Protein AF-A0A832MF16-F1 (afdb_monomer_lite)

Sequence (147 aa):
MNIPNIIAVLIPIVGIVMGIGLAMLSVYLQYSKRKEIFALYHQERMAAIEKGVDLPPLPEQFFTEDSKRVSPRHRLLVGLVWLFVGLGFSGAFVGAGKSDVAWYGLIPIGIGLANLIYYFLVGKKEAEMIENEMRARLTQNQTNRSV

Foldseek 3Di:
DDPVVVVVVVVVVCVVCVVVVVVVVVVVVVVVVVVVVVVVLVVQQVVCVVVVHPGDPDPCCVVCVVVVPVQLVNLLVVLVVLLVVLVVVLVVCVVVVVVVCSVVSVVSNVSSVVSNVCCVVPVVVVNVVVVVVVVVVVVVVVVVVVD

Structure (mmCIF, N/CA/C/O backbone):
data_AF-A0A832MF16-F1
#
_entry.id   AF-A0A832MF16-F1
#
loop_
_atom_site.group_PDB
_atom_site.id
_atom_site.type_symbol
_atom_site.label_atom_id
_atom_site.label_alt_id
_atom_site.label_comp_id
_atom_site.label_asym_id
_atom_site.label_entity_id
_atom_site.label_seq_id
_atom_site.pdbx_PDB_ins_code
_atom_site.Cartn_x
_atom_site.Cartn_y
_atom_site.Cartn_z
_atom_site.occupancy
_atom_site.B_iso_or_equiv
_atom_site.auth_seq_id
_atom_site.auth_comp_id
_atom_site.auth_asym_id
_atom_site.auth_atom_id
_atom_site.pdbx_PDB_model_num
ATOM 1 N N . MET A 1 1 ? 36.483 -2.121 -16.622 1.00 62.06 1 MET A N 1
ATOM 2 C CA . MET A 1 1 ? 35.020 -1.901 -16.631 1.00 62.06 1 MET A CA 1
ATOM 3 C C . MET A 1 1 ? 34.802 -0.403 -16.751 1.00 62.06 1 MET A C 1
ATOM 5 O O . MET A 1 1 ? 35.353 0.327 -15.939 1.00 62.06 1 MET A O 1
ATOM 9 N N . ASN A 1 2 ? 34.115 0.069 -17.790 1.00 86.31 2 ASN A N 1
ATOM 10 C CA . ASN A 1 2 ? 33.946 1.509 -18.012 1.00 86.31 2 ASN A CA 1
ATOM 11 C C . ASN A 1 2 ? 32.984 2.083 -16.957 1.00 86.31 2 ASN A C 1
ATOM 13 O O . ASN A 1 2 ? 32.002 1.424 -16.617 1.00 86.31 2 ASN A O 1
ATOM 17 N N . ILE A 1 3 ? 33.240 3.303 -16.471 1.00 86.00 3 ILE A N 1
ATOM 18 C CA . ILE A 1 3 ? 32.373 4.047 -15.532 1.00 86.00 3 ILE A CA 1
ATOM 19 C C . ILE A 1 3 ? 30.866 3.951 -15.878 1.00 86.00 3 ILE A C 1
ATOM 21 O O . ILE A 1 3 ? 30.086 3.649 -14.974 1.00 86.00 3 ILE A O 1
ATOM 25 N N . PRO A 1 4 ? 30.418 4.104 -17.145 1.00 86.69 4 PRO A N 1
ATOM 26 C CA . PRO A 1 4 ? 28.999 3.949 -17.492 1.00 86.69 4 PRO A CA 1
ATOM 27 C C . PRO A 1 4 ? 28.423 2.559 -17.187 1.00 86.69 4 PRO A C 1
ATOM 29 O O . PRO A 1 4 ? 27.273 2.454 -16.769 1.00 86.69 4 PRO A O 1
ATOM 32 N N . ASN A 1 5 ? 29.215 1.493 -17.327 1.00 88.38 5 ASN A N 1
ATOM 33 C CA . ASN A 1 5 ? 28.752 0.130 -17.051 1.00 88.38 5 ASN A CA 1
ATOM 34 C C . ASN A 1 5 ? 28.570 -0.100 -15.546 1.00 88.38 5 ASN A C 1
ATOM 36 O O . ASN A 1 5 ? 27.665 -0.822 -15.141 1.00 88.38 5 ASN A O 1
ATOM 40 N N . ILE A 1 6 ? 29.404 0.537 -14.719 1.00 87.62 6 ILE A N 1
ATOM 41 C CA . ILE A 1 6 ? 29.277 0.483 -13.258 1.00 87.62 6 ILE A CA 1
ATOM 42 C C . ILE A 1 6 ? 27.990 1.195 -12.826 1.00 87.62 6 ILE A C 1
ATOM 44 O O . ILE A 1 6 ? 27.203 0.632 -12.068 1.00 87.62 6 ILE A O 1
ATOM 48 N N . ILE A 1 7 ? 27.728 2.392 -13.361 1.00 87.88 7 ILE A N 1
ATOM 49 C CA . ILE A 1 7 ? 26.513 3.166 -13.056 1.00 87.88 7 ILE A CA 1
ATOM 50 C C . ILE A 1 7 ? 25.251 2.403 -13.486 1.00 87.88 7 ILE A C 1
ATOM 52 O O . ILE A 1 7 ? 24.285 2.340 -12.726 1.00 87.88 7 ILE A O 1
ATOM 56 N N . ALA A 1 8 ? 25.270 1.767 -14.660 1.00 85.69 8 ALA A N 1
ATOM 57 C CA . ALA A 1 8 ? 24.136 0.999 -15.175 1.00 85.69 8 ALA A CA 1
ATOM 58 C C . ALA A 1 8 ? 23.722 -0.173 -14.264 1.00 85.69 8 ALA A C 1
ATOM 60 O O . ALA A 1 8 ? 22.536 -0.479 -14.168 1.00 85.69 8 ALA A O 1
ATOM 61 N N . VAL A 1 9 ? 24.678 -0.808 -13.577 1.00 87.12 9 VAL A N 1
ATOM 62 C CA . VAL A 1 9 ? 24.407 -1.902 -12.627 1.00 87.12 9 VAL A CA 1
ATOM 63 C C . VAL A 1 9 ? 24.059 -1.367 -11.234 1.00 87.12 9 VAL A C 1
ATOM 65 O O . VAL A 1 9 ? 23.225 -1.947 -10.541 1.00 87.12 9 VAL A O 1
ATOM 68 N N . LEU A 1 10 ? 24.643 -0.239 -10.824 1.00 89.88 10 LEU A N 1
ATOM 69 C CA . LEU A 1 10 ? 24.423 0.347 -9.501 1.00 89.88 10 LEU A CA 1
ATOM 70 C C . LEU A 1 10 ? 22.985 0.861 -9.313 1.00 89.88 10 LEU A C 1
ATOM 72 O O . LEU A 1 10 ? 22.394 0.651 -8.256 1.00 89.88 10 LEU A O 1
ATOM 76 N N . ILE A 1 11 ? 22.409 1.506 -10.334 1.00 86.62 11 ILE A N 1
ATOM 77 C CA . ILE A 1 11 ? 21.063 2.103 -10.270 1.00 86.62 11 ILE A CA 1
ATOM 78 C C . ILE A 1 11 ? 19.983 1.089 -9.835 1.00 86.62 11 ILE A C 1
ATOM 80 O O . ILE A 1 11 ? 19.288 1.363 -8.851 1.00 86.62 11 ILE A O 1
ATOM 84 N N . PRO A 1 12 ? 19.815 -0.078 -10.492 1.00 85.31 12 PRO A N 1
ATOM 85 C CA . PRO A 1 12 ? 18.787 -1.039 -10.093 1.00 85.31 12 PRO A CA 1
ATOM 86 C C . PRO A 1 12 ? 19.041 -1.640 -8.706 1.00 85.31 12 PRO A C 1
ATOM 88 O O . PRO A 1 12 ? 18.090 -1.836 -7.952 1.00 85.31 12 PRO A O 1
ATOM 91 N N . ILE A 1 13 ? 20.304 -1.877 -8.331 1.00 85.00 13 ILE A N 1
ATOM 92 C CA . ILE A 1 13 ? 20.654 -2.410 -7.005 1.00 85.00 13 ILE A CA 1
ATOM 93 C C . ILE A 1 13 ? 20.227 -1.429 -5.910 1.00 85.00 13 ILE A C 1
ATOM 95 O O . ILE A 1 13 ? 19.547 -1.819 -4.961 1.00 85.00 13 ILE A O 1
ATOM 99 N N . VAL A 1 14 ? 20.565 -0.146 -6.064 1.00 90.31 14 VAL A N 1
ATOM 100 C CA . VAL A 1 14 ? 20.179 0.898 -5.104 1.00 90.31 14 VAL A CA 1
ATOM 101 C C . VAL A 1 14 ? 18.660 1.036 -5.033 1.00 90.31 14 VAL A C 1
ATOM 103 O O . VAL A 1 14 ? 18.117 1.137 -3.936 1.00 90.31 14 VAL A O 1
ATOM 106 N N . GLY A 1 15 ? 17.965 0.980 -6.173 1.00 79.75 15 GLY A N 1
ATOM 107 C CA . GLY A 1 15 ? 16.503 1.038 -6.215 1.00 79.75 15 GLY A CA 1
ATOM 108 C C . GLY A 1 15 ? 15.835 -0.087 -5.420 1.00 79.75 15 GLY A C 1
ATOM 109 O O . GLY A 1 15 ? 14.918 0.174 -4.644 1.00 79.75 15 GLY A O 1
ATOM 110 N N . ILE A 1 16 ? 16.325 -1.323 -5.553 1.00 82.25 16 ILE A N 1
ATOM 111 C CA . ILE A 1 16 ? 15.791 -2.481 -4.820 1.00 82.25 16 ILE A CA 1
ATOM 112 C C . ILE A 1 16 ? 16.077 -2.355 -3.320 1.00 82.25 16 ILE A C 1
ATOM 114 O O . ILE A 1 16 ? 15.169 -2.523 -2.506 1.00 82.25 16 ILE A O 1
ATOM 118 N N . VAL A 1 17 ? 17.318 -2.021 -2.949 1.00 89.56 17 VAL A N 1
ATOM 119 C CA . VAL A 1 17 ? 17.724 -1.890 -1.540 1.00 89.56 17 VAL A CA 1
ATOM 120 C C . VAL A 1 17 ? 16.949 -0.771 -0.850 1.00 89.56 17 VAL A C 1
ATOM 122 O O . VAL A 1 17 ? 16.428 -0.977 0.244 1.00 89.56 17 VAL A O 1
ATOM 125 N N . MET A 1 18 ? 16.811 0.390 -1.495 1.00 87.12 18 MET A N 1
ATOM 126 C CA . MET A 1 18 ? 16.033 1.505 -0.953 1.00 87.12 18 MET A CA 1
ATOM 127 C C . MET A 1 18 ? 14.539 1.189 -0.909 1.00 87.12 18 MET A C 1
ATOM 129 O O . MET A 1 18 ? 13.892 1.494 0.087 1.00 87.12 18 MET A O 1
ATOM 133 N N . GLY A 1 19 ? 13.984 0.543 -1.937 1.00 79.25 19 GLY A N 1
ATOM 134 C CA . GLY A 1 19 ? 12.571 0.163 -1.959 1.00 79.25 19 GLY A CA 1
ATOM 135 C C . GLY A 1 19 ? 12.206 -0.787 -0.817 1.00 79.25 19 GLY A C 1
ATOM 136 O O . GLY A 1 19 ? 11.280 -0.515 -0.051 1.00 79.25 19 GLY A O 1
ATOM 137 N N . ILE A 1 20 ? 12.975 -1.868 -0.653 1.00 80.94 20 ILE A N 1
ATOM 138 C CA . ILE A 1 20 ? 12.778 -2.833 0.438 1.00 80.94 20 ILE A CA 1
ATOM 139 C C . ILE A 1 20 ? 13.075 -2.177 1.791 1.00 80.94 20 ILE A C 1
ATOM 141 O O . ILE A 1 20 ? 12.302 -2.343 2.735 1.00 80.94 20 ILE A O 1
ATOM 145 N N . GLY A 1 21 ? 14.152 -1.393 1.883 1.00 83.06 21 GLY A N 1
ATOM 146 C CA . GLY A 1 21 ? 14.543 -0.691 3.103 1.00 83.06 21 GLY A CA 1
ATOM 147 C C . GLY A 1 21 ? 13.463 0.268 3.601 1.00 83.06 21 GLY A C 1
ATOM 148 O O . GLY A 1 21 ? 13.125 0.249 4.781 1.00 83.06 21 GLY A O 1
ATOM 149 N N . LEU A 1 22 ? 12.856 1.053 2.708 1.00 80.19 22 LEU A N 1
ATOM 150 C CA . LEU A 1 22 ? 11.761 1.965 3.048 1.00 80.19 22 LEU A CA 1
ATOM 151 C C . LEU A 1 22 ? 10.491 1.218 3.464 1.00 80.19 22 LEU A C 1
ATOM 153 O O . LEU A 1 22 ? 9.837 1.625 4.425 1.00 80.19 22 LEU A O 1
ATOM 157 N N . ALA A 1 23 ? 10.153 0.116 2.789 1.00 73.50 23 ALA A N 1
ATOM 158 C CA . ALA A 1 23 ? 9.020 -0.719 3.180 1.00 73.50 23 ALA A CA 1
ATOM 159 C C . ALA A 1 23 ? 9.220 -1.302 4.589 1.00 73.50 23 ALA A C 1
ATOM 161 O O . ALA A 1 23 ? 8.341 -1.191 5.445 1.00 73.50 23 ALA A O 1
ATOM 162 N N . MET A 1 24 ? 10.406 -1.851 4.860 1.00 79.81 24 MET A N 1
ATOM 163 C CA . MET A 1 24 ? 10.753 -2.414 6.163 1.00 79.81 24 MET A CA 1
ATOM 164 C C . MET A 1 24 ? 10.792 -1.340 7.255 1.00 79.81 24 MET A C 1
ATOM 166 O O . MET A 1 24 ? 10.276 -1.562 8.349 1.00 79.81 24 MET A O 1
ATOM 170 N N . LEU A 1 25 ? 11.319 -0.150 6.950 1.00 84.50 25 LEU A N 1
ATOM 171 C CA . LEU A 1 25 ? 11.323 0.991 7.864 1.00 84.50 25 LEU A CA 1
ATOM 172 C C . LEU A 1 25 ? 9.902 1.464 8.186 1.00 84.50 25 LEU A C 1
ATOM 174 O O . LEU A 1 25 ? 9.602 1.744 9.342 1.00 84.50 25 LEU A O 1
ATOM 178 N N . SER A 1 26 ? 9.011 1.522 7.194 1.00 79.00 26 SER A N 1
ATOM 179 C CA . SER A 1 26 ? 7.606 1.886 7.402 1.00 79.00 26 SER A CA 1
ATOM 180 C C . SER A 1 26 ? 6.920 0.931 8.384 1.00 79.00 26 SER A C 1
ATOM 182 O O . SER A 1 26 ? 6.301 1.376 9.355 1.00 79.00 26 SER A O 1
ATOM 184 N N . VAL A 1 27 ? 7.107 -0.379 8.188 1.00 77.94 27 VAL A N 1
ATOM 185 C CA . VAL A 1 27 ? 6.586 -1.418 9.089 1.00 77.94 27 VAL A CA 1
ATOM 186 C C . VAL A 1 27 ? 7.213 -1.301 10.478 1.00 77.94 27 VAL A C 1
ATOM 188 O O . VAL A 1 27 ? 6.500 -1.351 11.480 1.00 77.94 27 VAL A O 1
ATOM 191 N N . TYR A 1 28 ? 8.527 -1.083 10.558 1.00 82.50 28 TYR A N 1
ATOM 192 C CA . TYR A 1 28 ? 9.236 -0.938 11.826 1.00 82.50 28 TYR A CA 1
ATOM 193 C C . TYR A 1 28 ? 8.764 0.282 12.624 1.00 82.50 28 TYR A C 1
ATOM 195 O O . TYR A 1 28 ? 8.483 0.167 13.814 1.00 82.50 28 TYR A O 1
ATOM 203 N N . LEU A 1 29 ? 8.612 1.443 11.983 1.00 82.25 29 LEU A N 1
ATOM 204 C CA . LEU A 1 29 ? 8.099 2.651 12.632 1.00 82.25 29 LEU A CA 1
ATOM 205 C C . LEU A 1 29 ? 6.665 2.448 13.122 1.00 82.25 29 LEU A C 1
ATOM 207 O O . LEU A 1 29 ? 6.320 2.880 14.222 1.00 82.25 29 LEU A O 1
ATOM 211 N N . GLN A 1 30 ? 5.834 1.764 12.334 1.00 75.50 30 GLN A N 1
ATOM 212 C CA . GLN A 1 30 ? 4.477 1.427 12.745 1.00 75.50 30 GLN A CA 1
ATOM 213 C C . GLN A 1 30 ? 4.475 0.478 13.952 1.00 75.50 30 GLN A C 1
ATOM 215 O O . GLN A 1 30 ? 3.683 0.667 14.871 1.00 75.50 30 GLN A O 1
ATOM 220 N N . TYR A 1 31 ? 5.388 -0.493 13.990 1.00 78.19 31 TYR A N 1
ATOM 221 C CA . TYR A 1 31 ? 5.556 -1.402 15.121 1.00 78.19 31 TYR A CA 1
ATOM 222 C C . TYR A 1 31 ? 6.090 -0.698 16.378 1.00 78.19 31 TYR A C 1
ATOM 224 O O . TYR A 1 31 ? 5.564 -0.904 17.470 1.00 78.19 31 TYR A O 1
ATOM 232 N N . SER A 1 32 ? 7.089 0.176 16.236 1.00 78.62 32 SER A N 1
ATOM 233 C CA . SER A 1 32 ? 7.685 0.907 17.360 1.00 78.62 32 SER A CA 1
ATOM 234 C C . SER A 1 32 ? 6.659 1.806 18.046 1.00 78.62 32 SER A C 1
ATOM 236 O O . SER A 1 32 ? 6.538 1.768 19.268 1.00 78.62 32 SER A O 1
ATOM 238 N N . LYS A 1 33 ? 5.859 2.542 17.260 1.00 77.81 33 LYS A N 1
ATOM 239 C CA . LYS A 1 33 ? 4.773 3.378 17.792 1.00 77.81 33 LYS A CA 1
ATOM 240 C C . LYS A 1 33 ? 3.743 2.553 18.558 1.00 77.81 33 LYS A C 1
ATOM 242 O O . LYS A 1 33 ? 3.305 2.967 19.624 1.00 77.81 33 LYS A O 1
ATOM 247 N N . ARG A 1 34 ? 3.383 1.367 18.048 1.00 74.31 34 ARG A N 1
ATOM 248 C CA . ARG A 1 34 ? 2.480 0.447 18.757 1.00 74.31 34 ARG A CA 1
ATOM 249 C C . ARG A 1 34 ? 3.077 0.060 20.107 1.00 74.31 34 ARG A C 1
ATOM 251 O O . ARG A 1 34 ? 2.428 0.246 21.127 1.00 74.31 34 ARG A O 1
ATOM 258 N N . LYS A 1 35 ? 4.319 -0.428 20.129 1.00 77.69 35 LYS A N 1
ATOM 259 C CA . LYS A 1 35 ? 4.968 -0.905 21.360 1.00 77.69 35 LYS A CA 1
ATOM 260 C C . LYS A 1 35 ? 5.017 0.168 22.454 1.00 77.69 35 LYS A C 1
ATOM 262 O O . LYS A 1 35 ? 4.781 -0.147 23.616 1.00 77.69 35 LYS A O 1
ATOM 267 N N . GLU A 1 36 ? 5.297 1.411 22.078 1.00 79.94 36 GLU A N 1
ATOM 268 C CA . GLU A 1 36 ? 5.340 2.546 23.003 1.00 79.94 36 GLU A CA 1
ATOM 269 C C . GLU A 1 36 ? 3.967 2.835 23.624 1.00 79.94 36 GLU A C 1
ATOM 271 O O . GLU A 1 36 ? 3.851 2.925 24.845 1.00 79.94 36 GLU A O 1
ATOM 276 N N . ILE A 1 37 ? 2.912 2.856 22.804 1.00 79.12 37 ILE A N 1
ATOM 277 C CA . ILE A 1 37 ? 1.529 3.026 23.267 1.00 79.12 37 ILE A CA 1
ATOM 278 C C . ILE A 1 37 ? 1.147 1.913 24.260 1.00 79.12 37 ILE A C 1
ATOM 280 O O . ILE A 1 37 ? 0.632 2.191 25.342 1.00 79.12 37 ILE A O 1
ATOM 284 N N . PHE A 1 38 ? 1.456 0.652 23.942 1.00 73.19 38 PHE A N 1
ATOM 285 C CA . PHE A 1 38 ? 1.191 -0.488 24.832 1.00 73.19 38 PHE A CA 1
ATOM 286 C C . PHE A 1 38 ? 1.919 -0.383 26.181 1.00 73.19 38 PHE A C 1
ATOM 288 O O . PHE A 1 38 ? 1.344 -0.723 27.219 1.00 73.19 38 PHE A O 1
ATOM 295 N N . ALA A 1 39 ? 3.175 0.071 26.169 1.00 81.50 39 ALA A N 1
ATOM 296 C CA . ALA A 1 39 ? 3.987 0.207 27.373 1.00 81.50 39 ALA A CA 1
ATOM 297 C C . ALA A 1 39 ? 3.446 1.299 28.307 1.00 81.50 39 ALA A C 1
ATOM 299 O O . ALA A 1 39 ? 3.309 1.054 29.507 1.00 81.50 39 ALA A O 1
ATOM 300 N N . LEU A 1 40 ? 3.071 2.457 27.754 1.00 79.25 40 LEU A N 1
ATOM 301 C CA . LEU A 1 40 ? 2.470 3.559 28.511 1.00 79.25 40 LEU A CA 1
ATOM 302 C C . LEU A 1 40 ? 1.151 3.130 29.173 1.00 79.25 40 LEU A C 1
ATOM 304 O O . LEU A 1 40 ? 0.948 3.377 30.358 1.00 79.25 40 LEU A O 1
ATOM 308 N N . TYR A 1 41 ? 0.303 2.377 28.466 1.00 71.25 41 TYR A N 1
ATOM 309 C CA . TYR A 1 41 ? -0.951 1.880 29.043 1.00 71.25 41 TYR A CA 1
ATOM 310 C C . TYR A 1 41 ? -0.757 0.866 30.172 1.00 71.25 41 TYR A C 1
ATOM 312 O O . TYR A 1 41 ? -1.506 0.876 31.150 1.00 71.25 41 TYR A O 1
ATOM 320 N N . HIS A 1 42 ? 0.232 -0.027 30.070 1.00 75.81 42 HIS A N 1
ATOM 321 C CA . HIS A 1 42 ? 0.547 -0.927 31.183 1.00 75.81 42 HIS A CA 1
ATOM 322 C C . HIS A 1 42 ? 1.039 -0.152 32.408 1.00 75.81 42 HIS A C 1
ATOM 324 O O . HIS A 1 42 ? 0.651 -0.490 33.524 1.00 75.81 42 HIS A O 1
ATOM 330 N N . GLN A 1 43 ? 1.829 0.907 32.209 1.00 79.88 43 GLN A N 1
ATOM 331 C CA . GLN A 1 43 ? 2.283 1.768 33.301 1.00 79.88 43 GLN A CA 1
ATOM 332 C C . GLN A 1 43 ? 1.126 2.514 33.974 1.00 79.88 43 GLN A C 1
ATOM 334 O O . GLN A 1 43 ? 1.046 2.513 35.201 1.00 79.88 43 GLN A O 1
ATOM 339 N N . GLU A 1 44 ? 0.190 3.076 33.204 1.00 77.31 44 GLU A N 1
ATOM 340 C CA . GLU A 1 44 ? -1.000 3.740 33.757 1.00 77.31 44 GLU A CA 1
ATOM 341 C C . GLU A 1 44 ? -1.875 2.777 34.573 1.00 77.31 44 GLU A C 1
ATOM 343 O O . GLU A 1 44 ? -2.345 3.133 35.655 1.00 77.31 44 GLU A O 1
ATOM 348 N N . ARG A 1 45 ? -2.044 1.529 34.111 1.00 69.88 45 ARG A N 1
ATOM 349 C CA . ARG A 1 45 ? -2.796 0.502 34.853 1.00 69.88 45 ARG A CA 1
ATOM 350 C C . ARG A 1 45 ? -2.122 0.123 36.167 1.00 69.88 45 ARG A C 1
ATOM 352 O O . ARG A 1 45 ? -2.817 -0.009 37.169 1.00 69.88 45 ARG A O 1
ATOM 359 N N . MET A 1 46 ? -0.799 -0.043 36.178 1.00 73.56 46 MET A N 1
ATOM 360 C CA . MET A 1 46 ? -0.068 -0.350 37.414 1.00 73.56 46 MET A CA 1
ATOM 361 C C . MET A 1 46 ? -0.153 0.813 38.410 1.00 73.56 46 MET A C 1
ATOM 363 O O . MET A 1 46 ? -0.447 0.591 39.581 1.00 73.56 46 MET A O 1
ATOM 367 N N . ALA A 1 47 ? -0.018 2.055 37.934 1.00 78.50 47 ALA A N 1
ATOM 368 C CA . ALA A 1 47 ? -0.136 3.246 38.773 1.00 78.50 47 ALA A CA 1
ATOM 369 C C . ALA A 1 47 ? -1.554 3.448 39.346 1.00 78.50 47 ALA A C 1
ATOM 371 O O . ALA A 1 47 ? -1.700 3.940 40.465 1.00 78.50 47 ALA A O 1
ATOM 372 N N . ALA A 1 48 ? -2.604 3.073 38.606 1.00 76.19 48 ALA A N 1
ATOM 373 C CA . ALA A 1 48 ? -3.986 3.128 39.087 1.00 76.19 48 ALA A CA 1
ATOM 374 C C . ALA A 1 48 ? -4.270 2.068 40.168 1.00 76.19 48 ALA A C 1
ATOM 376 O O . ALA A 1 48 ? -4.894 2.388 41.181 1.00 76.19 48 ALA A O 1
ATOM 377 N N . ILE A 1 49 ? -3.749 0.845 39.994 1.00 70.25 49 ILE A N 1
ATOM 378 C CA . ILE A 1 49 ? -3.850 -0.243 40.984 1.00 70.25 49 ILE A CA 1
ATOM 379 C C . ILE A 1 49 ? -3.136 0.144 42.285 1.00 70.25 49 ILE A C 1
ATOM 381 O O . ILE A 1 49 ? -3.705 -0.019 43.362 1.00 70.25 49 ILE A O 1
ATOM 385 N N . GLU A 1 50 ? -1.929 0.710 42.199 1.00 75.44 50 GLU A N 1
ATOM 386 C CA . GLU A 1 50 ? -1.178 1.169 43.378 1.00 75.44 50 GLU A CA 1
ATOM 387 C C . GLU A 1 50 ? -1.877 2.310 44.131 1.00 75.44 50 GLU A C 1
ATOM 389 O O . GLU A 1 50 ? -1.761 2.404 45.352 1.00 75.44 50 GLU A O 1
ATOM 394 N N . LYS A 1 51 ? -2.629 3.167 43.428 1.00 78.12 51 LYS A N 1
ATOM 395 C CA . LYS A 1 51 ? -3.389 4.273 44.034 1.00 78.12 51 LYS A CA 1
ATOM 396 C C . LYS A 1 51 ? -4.802 3.888 44.486 1.00 78.12 51 LYS A C 1
ATOM 398 O O . LYS A 1 51 ? -5.486 4.735 45.056 1.00 78.12 51 LYS A O 1
ATOM 403 N N . GLY A 1 52 ? -5.239 2.649 44.247 1.00 68.94 52 GLY A N 1
ATOM 404 C CA . GLY A 1 52 ? -6.582 2.179 44.606 1.00 68.94 52 GLY A CA 1
ATOM 405 C C . GLY A 1 52 ? -7.712 2.908 43.870 1.00 68.94 52 GLY A C 1
ATOM 406 O O . GLY A 1 52 ? -8.819 3.000 44.393 1.00 68.94 52 GLY A O 1
ATOM 407 N N . VAL A 1 53 ? -7.426 3.463 42.689 1.00 70.56 53 VAL A N 1
ATOM 408 C CA . VAL A 1 53 ? -8.397 4.181 41.849 1.00 70.56 53 VAL A CA 1
ATOM 409 C C . VAL A 1 53 ? -8.974 3.206 40.826 1.00 70.56 53 VAL A C 1
ATOM 411 O O . VAL A 1 53 ? -8.243 2.360 40.305 1.00 70.56 53 VAL A O 1
ATOM 414 N N . ASP A 1 54 ? -10.273 3.322 40.533 1.00 62.94 54 ASP A N 1
ATOM 415 C CA . ASP A 1 54 ? -10.942 2.487 39.533 1.00 62.94 54 ASP A CA 1
ATOM 416 C C . ASP A 1 54 ? -10.183 2.486 38.200 1.00 62.94 54 ASP A C 1
ATOM 418 O O . ASP A 1 54 ? -9.715 3.517 37.706 1.00 62.94 54 ASP A O 1
ATOM 422 N N . LEU A 1 55 ? -10.037 1.286 37.638 1.00 61.53 55 LEU A N 1
ATOM 423 C CA . LEU A 1 55 ? -9.210 1.034 36.468 1.00 61.53 55 LEU A CA 1
ATOM 424 C C . LEU A 1 55 ? -9.753 1.834 35.267 1.00 61.53 55 LEU A C 1
ATOM 426 O O . LEU A 1 55 ? -10.916 1.633 34.901 1.00 61.53 55 LEU A O 1
ATOM 430 N N . PRO A 1 56 ? -8.950 2.703 34.619 1.00 64.31 56 PRO A N 1
ATOM 431 C CA . PRO A 1 56 ? -9.411 3.417 33.437 1.00 64.31 56 PRO A CA 1
ATOM 432 C C . PRO A 1 56 ? -9.822 2.398 32.356 1.00 64.31 56 PRO A C 1
ATOM 434 O O . PRO A 1 56 ? -9.095 1.420 32.131 1.00 64.31 56 PRO A O 1
ATOM 437 N N . PRO A 1 57 ? -10.995 2.570 31.713 1.00 65.06 57 PRO A N 1
ATOM 438 C CA . PRO A 1 57 ? -11.489 1.636 30.707 1.00 65.06 57 PRO A CA 1
ATOM 439 C C . PRO A 1 57 ? -10.493 1.532 29.549 1.00 65.06 57 PRO A C 1
ATOM 441 O O . PRO A 1 57 ? -9.833 2.515 29.203 1.00 65.06 57 PRO A O 1
ATOM 444 N N . LEU A 1 58 ? -10.375 0.338 28.949 1.00 61.41 58 LEU A N 1
ATOM 445 C CA . LEU A 1 58 ? -9.505 0.145 27.787 1.00 61.41 58 LEU A CA 1
ATOM 446 C C . LEU A 1 58 ? -9.859 1.200 26.723 1.00 61.41 58 LEU A C 1
ATOM 448 O O . LEU A 1 58 ? -11.042 1.340 26.400 1.00 61.41 58 LEU A O 1
ATOM 452 N N . PRO A 1 59 ? -8.870 1.926 26.170 1.00 60.56 59 PRO A N 1
ATOM 453 C CA . PRO A 1 59 ? -9.119 2.891 25.110 1.00 60.56 59 PRO A CA 1
ATOM 454 C C . PRO A 1 59 ? -9.897 2.217 23.984 1.00 60.56 59 PRO A C 1
ATOM 456 O O . PRO A 1 59 ? -9.497 1.146 23.529 1.00 60.56 59 PRO A O 1
ATOM 459 N N . GLU A 1 60 ? -10.963 2.853 23.491 1.00 56.56 60 GLU A N 1
ATOM 460 C CA . GLU A 1 60 ? -11.780 2.326 22.383 1.00 56.56 60 GLU A CA 1
ATOM 461 C C . GLU A 1 60 ? -10.925 1.904 21.179 1.00 56.56 60 GLU A C 1
ATOM 463 O O . GLU A 1 60 ? -11.262 0.956 20.487 1.00 56.56 60 GLU A O 1
ATOM 468 N N . GLN A 1 61 ? -9.757 2.528 20.999 1.00 56.62 61 GLN A N 1
ATOM 469 C CA . GLN A 1 61 ? -8.702 2.177 20.042 1.00 56.62 61 GLN A CA 1
ATOM 470 C C . GLN A 1 61 ? -8.386 0.667 19.979 1.00 56.62 61 GLN A C 1
ATOM 472 O O . GLN A 1 61 ? -8.178 0.147 18.887 1.00 56.62 61 GLN A O 1
ATOM 477 N N . PHE A 1 62 ? -8.409 -0.037 21.118 1.00 53.09 62 PHE A N 1
ATOM 478 C CA . PHE A 1 62 ? -8.198 -1.489 21.209 1.00 53.09 62 PHE A CA 1
ATOM 479 C C . PHE A 1 62 ? -9.344 -2.304 20.602 1.00 53.09 62 PHE A C 1
ATOM 481 O O . PHE A 1 62 ? -9.108 -3.352 20.012 1.00 53.09 62 PHE A O 1
ATOM 488 N N . PHE A 1 63 ? -10.580 -1.819 20.719 1.00 52.22 63 PHE A N 1
ATOM 489 C CA . PHE A 1 63 ? -11.758 -2.445 20.115 1.00 52.22 63 PHE A CA 1
ATOM 490 C C . PHE A 1 63 ? -11.945 -2.017 18.652 1.00 52.22 63 PHE A C 1
ATOM 492 O O . PHE A 1 63 ? -12.501 -2.758 17.840 1.00 52.22 63 PHE A O 1
ATOM 499 N N . THR A 1 64 ? -11.457 -0.829 18.288 1.00 50.38 64 THR A N 1
ATOM 500 C CA . THR A 1 64 ? -11.599 -0.270 16.941 1.00 50.38 64 THR A CA 1
ATOM 501 C C . THR A 1 64 ? -10.527 -0.778 15.974 1.00 50.38 64 THR A C 1
ATOM 503 O O . THR A 1 64 ? -10.776 -0.773 14.767 1.00 50.38 64 THR A O 1
ATOM 506 N N . GLU A 1 65 ? -9.364 -1.244 16.449 1.00 48.81 65 GLU A N 1
ATOM 507 C CA . GLU A 1 65 ? -8.282 -1.745 15.584 1.00 48.81 65 GLU A CA 1
ATOM 508 C C . GLU A 1 65 ? -8.612 -3.067 14.876 1.00 48.81 65 GLU A C 1
ATOM 510 O O . GLU A 1 65 ? -8.322 -3.178 13.683 1.00 48.81 65 GLU A O 1
ATOM 515 N N . ASP A 1 66 ? -9.329 -3.997 15.518 1.00 46.28 66 ASP A N 1
ATOM 516 C CA . ASP A 1 66 ? -9.908 -5.163 14.822 1.00 46.28 66 ASP A CA 1
ATOM 517 C C . ASP A 1 66 ? -11.023 -4.742 13.848 1.00 46.28 66 ASP A C 1
ATOM 519 O O . ASP A 1 66 ? -11.306 -5.406 12.848 1.00 46.28 66 ASP A O 1
ATOM 523 N N . SER A 1 67 ? -11.631 -3.576 14.092 1.00 45.59 67 SER A N 1
ATOM 524 C CA . SER A 1 67 ? -12.663 -2.986 13.238 1.00 45.59 67 SER A CA 1
ATOM 525 C C . SER A 1 67 ? -12.117 -2.098 12.124 1.00 45.59 67 SER A C 1
ATOM 527 O O . SER A 1 67 ? -12.912 -1.476 11.409 1.00 45.59 67 SER A O 1
ATOM 529 N N . LYS A 1 68 ? -10.796 -2.074 11.881 1.00 49.19 68 LYS A N 1
ATOM 530 C CA . LYS A 1 68 ? -10.249 -1.539 10.627 1.00 49.19 68 LYS A CA 1
ATOM 531 C C . LYS A 1 68 ? -10.607 -2.502 9.488 1.00 49.19 68 LYS A C 1
ATOM 533 O O . LYS A 1 68 ? -9.743 -3.019 8.790 1.00 49.19 68 LYS A O 1
ATOM 538 N N . ARG A 1 69 ? -11.913 -2.743 9.310 1.00 50.19 69 ARG A N 1
ATOM 539 C CA . ARG A 1 69 ? -12.579 -3.357 8.173 1.00 50.19 69 ARG A CA 1
ATOM 540 C C . ARG A 1 69 ? -12.028 -2.614 6.980 1.00 50.19 69 ARG A C 1
ATOM 542 O O . ARG A 1 69 ? -12.449 -1.493 6.694 1.00 50.19 69 ARG A O 1
ATOM 549 N N . VAL A 1 70 ? -10.995 -3.190 6.370 1.00 53.50 70 VAL A N 1
ATOM 550 C CA . VAL A 1 70 ? -10.303 -2.606 5.229 1.00 53.50 70 VAL A CA 1
ATOM 551 C C . VAL A 1 70 ? -11.398 -2.303 4.235 1.00 53.50 70 VAL A C 1
ATOM 553 O O . VAL A 1 70 ? -12.042 -3.240 3.745 1.00 53.50 70 VAL A O 1
ATOM 556 N N . SER A 1 71 ? -11.678 -1.007 4.045 1.00 56.59 71 SER A N 1
ATOM 557 C CA . SER A 1 71 ? -12.883 -0.617 3.331 1.00 56.59 71 SER A CA 1
ATOM 558 C C . SER A 1 71 ? -12.833 -1.312 1.971 1.00 56.59 71 SER A C 1
ATOM 560 O O . SER A 1 71 ? -11.764 -1.339 1.345 1.00 56.59 71 SER A O 1
ATOM 562 N N . PRO A 1 72 ? -13.930 -1.928 1.506 1.00 58.59 72 PRO A N 1
ATOM 563 C CA . PRO A 1 72 ? -13.927 -2.616 0.219 1.00 58.59 72 PRO A CA 1
ATOM 564 C C . PRO A 1 72 ? -13.407 -1.709 -0.910 1.00 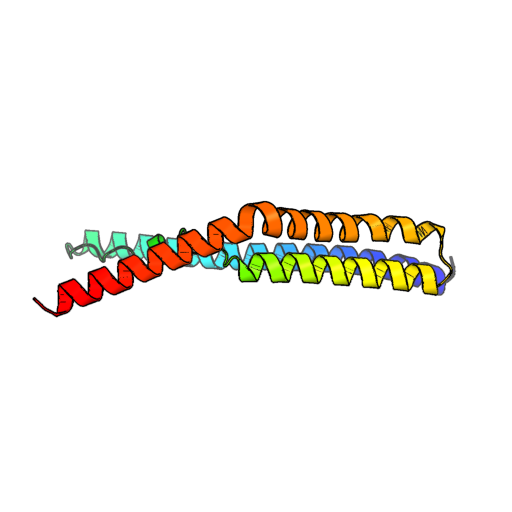58.59 72 PRO A C 1
ATOM 566 O O . PRO A 1 72 ? -12.723 -2.166 -1.822 1.00 58.59 72 PRO A O 1
ATOM 569 N N . ARG A 1 73 ? -13.635 -0.392 -0.786 1.00 57.38 73 ARG A N 1
ATOM 570 C CA . ARG A 1 73 ? -13.099 0.643 -1.681 1.00 57.38 73 ARG A CA 1
ATOM 571 C C . ARG A 1 73 ? -11.570 0.730 -1.661 1.00 57.38 73 ARG A C 1
ATOM 573 O O . ARG A 1 73 ? -10.970 0.914 -2.712 1.00 57.38 73 ARG A O 1
ATOM 580 N N . HIS A 1 74 ? -10.929 0.578 -0.502 1.00 64.12 74 HIS A N 1
ATOM 581 C CA . HIS A 1 74 ? -9.469 0.584 -0.402 1.00 64.12 74 HIS A CA 1
ATOM 582 C C . HIS A 1 74 ? -8.846 -0.626 -1.114 1.00 64.12 74 HIS A C 1
ATOM 584 O O . HIS A 1 74 ? -7.892 -0.459 -1.867 1.00 64.12 74 HIS A O 1
ATOM 590 N N . ARG A 1 75 ? -9.436 -1.825 -0.971 1.00 61.94 75 ARG A N 1
ATOM 591 C CA . ARG A 1 75 ? -9.001 -3.026 -1.715 1.00 61.94 75 ARG A CA 1
ATOM 592 C C . ARG A 1 75 ? -9.141 -2.851 -3.234 1.00 61.94 75 ARG A C 1
ATOM 594 O O . ARG A 1 75 ? -8.244 -3.250 -3.973 1.00 61.94 75 ARG A O 1
ATOM 601 N N . LEU A 1 76 ? -10.207 -2.186 -3.690 1.00 61.31 76 LEU A N 1
ATOM 602 C CA . LEU A 1 76 ? -10.419 -1.878 -5.107 1.00 61.31 76 LEU A CA 1
ATOM 603 C C . LEU A 1 76 ? -9.334 -0.958 -5.679 1.00 61.31 76 LEU A C 1
ATOM 605 O O . LEU A 1 76 ? -8.777 -1.234 -6.739 1.00 61.31 76 LEU A O 1
ATOM 609 N N . LEU A 1 77 ? -9.022 0.123 -4.956 1.00 61.38 77 LEU A N 1
ATOM 610 C CA . LEU A 1 77 ? -8.003 1.089 -5.360 1.00 61.38 77 LEU A CA 1
ATOM 611 C C . LEU A 1 77 ? -6.615 0.449 -5.402 1.00 61.38 77 LEU A C 1
ATOM 613 O O . LEU A 1 77 ? -5.880 0.682 -6.354 1.00 61.38 77 LEU A O 1
ATOM 617 N N . VAL A 1 78 ? -6.271 -0.403 -4.431 1.00 67.88 78 VAL A N 1
ATOM 618 C CA . VAL A 1 78 ? -4.979 -1.109 -4.415 1.00 67.88 78 VAL A CA 1
ATOM 619 C C . VAL A 1 78 ? -4.841 -2.050 -5.617 1.00 67.88 78 VAL A C 1
ATOM 621 O O . VAL A 1 78 ? -3.813 -2.014 -6.292 1.00 67.88 78 VAL A O 1
ATOM 624 N N . GLY A 1 79 ? -5.875 -2.842 -5.929 1.00 64.62 79 GLY A N 1
ATOM 625 C CA . GLY A 1 79 ? -5.867 -3.736 -7.093 1.00 64.62 79 GLY A CA 1
ATOM 626 C C . GLY A 1 79 ? -5.784 -2.981 -8.422 1.00 64.62 79 GLY A C 1
ATOM 627 O O . GLY A 1 79 ? -4.989 -3.340 -9.289 1.00 64.62 79 GLY A O 1
ATOM 628 N N . LEU A 1 80 ? -6.548 -1.893 -8.559 1.00 69.25 80 LEU A N 1
ATOM 629 C CA . LEU A 1 80 ? -6.547 -1.052 -9.755 1.00 69.25 80 LEU A CA 1
ATOM 630 C C . LEU A 1 80 ? -5.201 -0.340 -9.954 1.00 69.25 80 LEU A C 1
ATOM 632 O O . LEU A 1 80 ? -4.681 -0.318 -11.067 1.00 69.25 80 LEU A O 1
ATOM 636 N N . VAL A 1 81 ? -4.605 0.189 -8.880 1.00 70.56 81 VAL A N 1
ATOM 637 C CA . VAL A 1 81 ? -3.272 0.809 -8.917 1.00 70.56 81 VAL A CA 1
ATOM 638 C C . VAL A 1 81 ? -2.218 -0.215 -9.333 1.00 70.56 81 VAL A C 1
ATOM 640 O O . VAL A 1 81 ? -1.433 0.074 -10.228 1.00 70.56 81 VAL A O 1
ATOM 643 N N . TRP A 1 82 ? -2.228 -1.428 -8.771 1.00 67.25 82 TRP A N 1
ATOM 644 C CA . TRP A 1 82 ? -1.296 -2.488 -9.179 1.00 67.25 82 TRP A CA 1
ATOM 645 C C . TRP A 1 82 ? -1.472 -2.914 -10.639 1.00 67.25 82 TRP A C 1
ATOM 647 O O . TRP A 1 82 ? -0.480 -3.153 -11.329 1.00 67.25 82 TRP A O 1
ATOM 657 N N . LEU A 1 83 ? -2.712 -2.949 -11.134 1.00 65.69 83 LEU A N 1
ATOM 658 C CA . LEU A 1 83 ? -3.005 -3.247 -12.534 1.00 65.69 83 LEU A CA 1
ATOM 659 C C . LEU A 1 83 ? -2.457 -2.150 -13.456 1.00 65.69 83 LEU A C 1
ATOM 661 O O . LEU A 1 83 ? -1.742 -2.467 -14.402 1.00 65.69 83 LEU A O 1
ATOM 665 N N . PHE A 1 84 ? -2.712 -0.872 -13.157 1.00 67.06 84 PHE A N 1
ATOM 666 C CA . PHE A 1 84 ? -2.173 0.249 -13.938 1.00 67.06 84 PHE A CA 1
ATOM 667 C C . PHE A 1 84 ? -0.647 0.335 -13.876 1.00 67.06 84 PHE A C 1
ATOM 669 O O . PHE A 1 84 ? -0.016 0.617 -14.893 1.00 67.06 84 PHE A O 1
ATOM 676 N N . VAL A 1 85 ? -0.041 0.046 -12.722 1.00 72.31 85 VAL A N 1
ATOM 677 C CA . VAL A 1 85 ? 1.419 -0.031 -12.580 1.00 72.31 85 VAL A CA 1
ATOM 678 C C . VAL A 1 85 ? 1.978 -1.156 -13.455 1.00 72.31 85 VAL A C 1
ATOM 680 O O . VAL A 1 85 ? 2.915 -0.920 -14.214 1.00 72.31 85 VAL A O 1
ATOM 683 N N . GLY A 1 86 ? 1.378 -2.351 -13.430 1.00 64.56 86 GLY A N 1
ATOM 684 C CA . GLY A 1 86 ? 1.783 -3.465 -14.292 1.00 64.56 86 GLY A CA 1
ATOM 685 C C . GLY A 1 86 ? 1.619 -3.166 -15.785 1.00 64.56 86 GLY A C 1
ATOM 686 O O . GLY A 1 86 ? 2.526 -3.439 -16.572 1.00 64.56 86 GLY A O 1
ATOM 687 N N . LEU A 1 87 ? 0.500 -2.545 -16.172 1.00 65.81 87 LEU A N 1
ATOM 688 C CA . LEU A 1 87 ? 0.223 -2.155 -17.556 1.00 65.81 87 LEU A CA 1
ATOM 689 C C . LEU A 1 87 ? 1.211 -1.088 -18.052 1.00 65.81 87 LEU A C 1
ATOM 691 O O . LEU A 1 87 ? 1.723 -1.191 -19.164 1.00 65.81 87 LEU A O 1
ATOM 695 N N . GLY A 1 88 ? 1.516 -0.094 -17.212 1.00 65.56 88 GLY A N 1
ATOM 696 C CA . GLY A 1 88 ? 2.492 0.953 -17.507 1.00 65.56 88 GLY A CA 1
ATOM 697 C C . GLY A 1 88 ? 3.905 0.397 -17.673 1.00 65.56 88 GLY A C 1
ATOM 698 O O . GLY A 1 88 ? 4.591 0.752 -18.628 1.00 65.56 88 GLY A O 1
ATOM 699 N N . PHE A 1 89 ? 4.317 -0.534 -16.807 1.00 66.75 89 PHE A N 1
A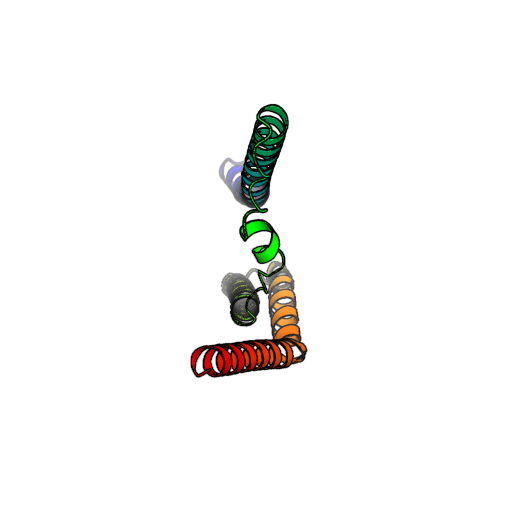TOM 700 C CA . PHE A 1 89 ? 5.604 -1.223 -16.935 1.00 66.75 89 PHE A CA 1
ATOM 701 C C . PHE A 1 89 ? 5.680 -2.070 -18.208 1.00 66.75 89 PHE A C 1
ATOM 703 O O . PHE A 1 89 ? 6.650 -1.967 -18.956 1.00 66.75 89 PHE A O 1
ATOM 710 N N . SER A 1 90 ? 4.656 -2.880 -18.488 1.00 62.25 90 SER A N 1
ATOM 711 C CA . SER A 1 90 ? 4.623 -3.721 -19.689 1.00 62.25 90 SER A CA 1
ATOM 712 C C . SER A 1 90 ? 4.625 -2.875 -20.972 1.00 62.25 90 SER A C 1
ATOM 714 O O . SER A 1 90 ? 5.431 -3.124 -21.869 1.00 62.25 90 SER A O 1
ATO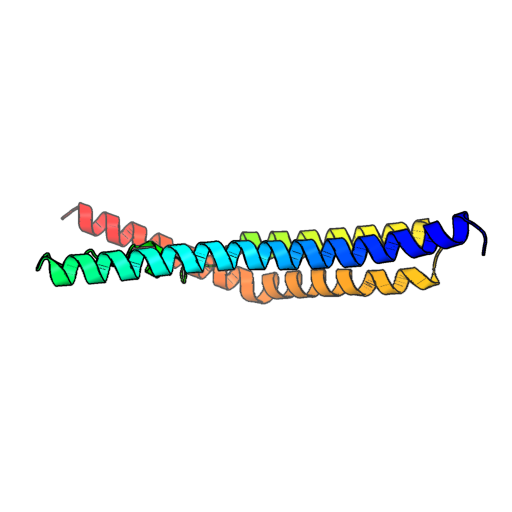M 716 N N . GLY A 1 91 ? 3.826 -1.802 -21.022 1.00 62.38 91 GLY A N 1
ATOM 717 C CA . GLY A 1 91 ? 3.804 -0.858 -22.142 1.00 62.38 91 GLY A CA 1
ATOM 718 C C . GLY A 1 91 ? 5.133 -0.122 -22.342 1.00 62.38 91 GLY A C 1
ATOM 719 O O . GLY A 1 91 ? 5.606 -0.004 -23.472 1.00 62.38 91 GLY A O 1
ATOM 720 N N . ALA A 1 92 ? 5.783 0.307 -21.255 1.00 63.12 92 ALA A N 1
ATOM 721 C CA . ALA A 1 92 ? 7.095 0.948 -21.314 1.00 63.12 92 ALA A CA 1
ATOM 722 C C . ALA A 1 92 ? 8.187 0.008 -21.856 1.00 63.12 92 ALA A C 1
ATOM 724 O O . ALA A 1 92 ? 9.027 0.440 -22.645 1.00 63.12 92 ALA A O 1
ATOM 725 N N . PHE A 1 93 ? 8.170 -1.281 -21.492 1.00 62.91 93 PHE A N 1
ATOM 726 C CA . PHE A 1 93 ? 9.149 -2.255 -21.991 1.00 62.91 93 PHE A CA 1
ATOM 727 C C . PHE A 1 93 ? 8.941 -2.628 -23.463 1.00 62.91 93 PHE A C 1
ATOM 729 O O . PHE A 1 93 ? 9.924 -2.751 -24.198 1.00 62.91 93 PHE A O 1
ATOM 736 N N . VAL A 1 94 ? 7.686 -2.756 -23.906 1.00 62.59 94 VAL A N 1
ATOM 737 C CA . VAL A 1 94 ? 7.351 -2.994 -25.320 1.00 62.59 94 VAL A CA 1
ATOM 738 C C . VAL A 1 94 ? 7.735 -1.783 -26.175 1.00 62.59 94 VAL A C 1
ATOM 740 O O . VAL A 1 94 ? 8.385 -1.948 -27.206 1.00 62.59 94 VAL A O 1
ATOM 743 N N . GLY A 1 95 ? 7.423 -0.563 -25.721 1.00 62.50 95 GLY A N 1
ATOM 744 C CA . GLY A 1 95 ? 7.800 0.675 -26.414 1.00 62.50 95 GLY A CA 1
ATOM 745 C C . GLY A 1 95 ? 9.313 0.910 -26.486 1.00 62.50 95 GLY A C 1
ATOM 746 O O . GLY A 1 95 ? 9.799 1.505 -27.442 1.00 62.50 95 GLY A O 1
ATOM 747 N N . ALA A 1 96 ? 10.076 0.398 -25.516 1.00 64.50 96 ALA A N 1
ATOM 748 C CA . ALA A 1 96 ? 11.536 0.479 -25.497 1.00 64.50 96 ALA A CA 1
ATOM 749 C C . ALA A 1 96 ? 12.243 -0.593 -26.358 1.00 64.50 96 ALA A C 1
ATOM 751 O O . ALA A 1 96 ? 13.473 -0.655 -26.346 1.00 64.50 96 ALA A O 1
ATOM 752 N N . GLY A 1 97 ? 11.506 -1.461 -27.067 1.00 59.53 97 GLY A N 1
ATOM 753 C CA . GLY A 1 97 ? 12.077 -2.493 -27.948 1.00 59.53 97 GLY A CA 1
ATOM 754 C C . GLY A 1 97 ? 12.827 -3.620 -27.222 1.00 59.53 97 GLY A C 1
ATOM 755 O O . GLY A 1 97 ? 13.535 -4.398 -27.855 1.00 59.53 97 GLY A O 1
ATOM 756 N N . LYS A 1 98 ? 12.685 -3.724 -25.893 1.00 59.53 98 LYS A N 1
ATOM 757 C CA . LYS A 1 98 ? 13.307 -4.762 -25.053 1.00 59.53 98 LYS A CA 1
ATOM 758 C C . LYS A 1 98 ? 12.316 -5.900 -24.807 1.00 59.53 98 LYS A C 1
ATOM 760 O O . LYS A 1 98 ? 11.824 -6.089 -23.694 1.00 59.53 98 LYS A O 1
ATOM 765 N N . SER A 1 99 ? 12.027 -6.647 -25.868 1.00 58.38 99 SER A N 1
ATOM 766 C CA . SER A 1 99 ? 11.065 -7.758 -25.904 1.00 58.38 99 SER A CA 1
ATOM 767 C C . SER A 1 99 ? 11.353 -8.871 -24.886 1.00 58.38 99 SER A C 1
ATOM 769 O O . SER A 1 99 ? 10.406 -9.434 -24.342 1.00 58.38 99 SER A O 1
ATOM 771 N N . ASP A 1 100 ? 12.618 -9.126 -24.537 1.00 63.47 100 ASP A N 1
ATOM 772 C CA . ASP A 1 100 ? 12.981 -10.124 -23.513 1.00 63.47 100 ASP A CA 1
ATOM 773 C C . ASP A 1 100 ? 12.509 -9.750 -22.101 1.00 63.47 100 ASP A C 1
ATOM 775 O O . ASP A 1 100 ? 12.174 -10.618 -21.298 1.00 63.47 100 ASP A O 1
ATOM 779 N N . VAL A 1 101 ? 12.431 -8.453 -21.782 1.00 60.09 101 VAL A N 1
ATOM 780 C CA . VAL A 1 101 ? 12.058 -7.985 -20.434 1.00 60.09 101 VAL A CA 1
ATOM 781 C C . VAL A 1 101 ? 10.545 -7.759 -20.311 1.00 60.09 101 VAL A C 1
ATOM 783 O O . VAL A 1 101 ? 10.007 -7.684 -19.206 1.00 60.09 101 VAL A O 1
ATOM 786 N N . ALA A 1 102 ? 9.830 -7.712 -21.440 1.00 60.41 102 ALA A N 1
ATOM 787 C CA . ALA A 1 102 ? 8.386 -7.483 -21.492 1.00 60.41 102 ALA A CA 1
ATOM 788 C C . ALA A 1 102 ? 7.578 -8.555 -20.732 1.00 60.41 102 ALA A C 1
ATOM 790 O O . ALA A 1 102 ? 6.534 -8.243 -20.153 1.00 60.41 102 ALA A O 1
ATOM 791 N N . TRP A 1 103 ? 8.093 -9.787 -20.652 1.00 59.81 103 TRP A N 1
ATOM 792 C CA . TRP A 1 103 ? 7.474 -10.896 -19.917 1.00 59.81 103 TRP A CA 1
ATOM 793 C C . TRP A 1 103 ? 7.427 -10.668 -18.399 1.00 59.81 103 TRP A C 1
ATOM 795 O O . TRP A 1 103 ? 6.484 -11.111 -17.745 1.00 59.81 103 TRP A O 1
ATOM 805 N N . TYR A 1 104 ? 8.371 -9.917 -17.821 1.00 60.94 104 TYR A N 1
ATOM 806 C CA . TYR A 1 104 ? 8.351 -9.603 -16.384 1.00 60.94 104 TYR A CA 1
ATOM 807 C C . TYR A 1 104 ? 7.217 -8.640 -16.005 1.00 60.94 104 TYR A C 1
ATOM 809 O O . TYR A 1 104 ? 6.762 -8.652 -14.862 1.00 60.94 104 TYR A O 1
ATOM 817 N N . GLY A 1 105 ? 6.700 -7.860 -16.963 1.00 63.00 105 GLY A N 1
ATOM 818 C CA . GLY A 1 105 ? 5.514 -7.018 -16.774 1.00 63.00 105 GLY A CA 1
ATOM 819 C C . GLY A 1 105 ? 4.220 -7.818 -16.580 1.00 63.00 105 GLY A C 1
ATOM 820 O O . GLY A 1 105 ? 3.258 -7.300 -16.016 1.00 63.00 105 GLY A O 1
ATOM 821 N N . LEU A 1 106 ? 4.202 -9.097 -16.970 1.00 65.88 106 LEU A N 1
ATOM 822 C CA . LEU A 1 106 ? 3.041 -9.975 -16.813 1.00 65.88 106 LEU A CA 1
ATOM 823 C C . LEU A 1 106 ? 2.756 -10.306 -15.336 1.00 65.88 106 LEU A C 1
ATOM 825 O O . LEU A 1 106 ? 1.603 -10.504 -14.959 1.00 65.88 106 LEU A O 1
ATOM 829 N N . ILE A 1 107 ? 3.794 -10.319 -14.491 1.00 67.06 107 ILE A N 1
ATOM 830 C CA . ILE A 1 107 ? 3.705 -10.635 -13.057 1.00 67.06 107 ILE A CA 1
ATOM 831 C C . ILE A 1 107 ? 2.838 -9.603 -12.305 1.00 67.06 107 ILE A C 1
ATOM 833 O O . ILE A 1 107 ? 1.839 -10.001 -11.701 1.00 67.06 107 ILE A O 1
ATOM 837 N N . PRO A 1 108 ? 3.132 -8.286 -12.346 1.00 69.12 108 PRO A N 1
ATOM 838 C CA . PRO A 1 108 ? 2.288 -7.286 -11.694 1.00 69.12 108 PRO A CA 1
ATOM 839 C C . PRO A 1 108 ? 0.900 -7.166 -12.337 1.00 69.12 108 PRO A C 1
ATOM 841 O O . PRO A 1 108 ? -0.067 -6.922 -11.617 1.00 69.12 108 PRO A O 1
ATOM 844 N N . ILE A 1 109 ? 0.766 -7.410 -13.649 1.00 69.56 109 ILE A N 1
ATOM 845 C CA . ILE A 1 109 ? -0.547 -7.490 -14.312 1.00 69.56 109 ILE A CA 1
ATOM 846 C C . ILE A 1 109 ? -1.383 -8.623 -13.702 1.00 69.56 109 ILE A C 1
ATOM 848 O O . ILE A 1 109 ? -2.533 -8.392 -13.336 1.00 69.56 109 ILE A O 1
ATOM 852 N N . GLY A 1 110 ? -0.803 -9.815 -13.526 1.00 69.81 110 GLY A N 1
ATOM 853 C CA . GLY A 1 110 ? -1.467 -10.960 -12.900 1.00 69.81 110 GLY A CA 1
ATOM 854 C C . GLY A 1 110 ? -1.874 -10.697 -11.448 1.00 69.81 110 GLY A C 1
ATOM 855 O O . GLY A 1 110 ? -2.995 -11.017 -11.058 1.00 69.81 110 GLY A O 1
ATOM 856 N N . ILE A 1 111 ? -1.011 -10.043 -10.663 1.00 70.12 111 ILE A N 1
ATOM 857 C CA . ILE A 1 111 ? -1.309 -9.651 -9.272 1.00 70.12 111 ILE A CA 1
ATOM 858 C C . ILE A 1 111 ? -2.451 -8.620 -9.216 1.00 70.12 111 ILE A C 1
ATOM 860 O O . ILE A 1 111 ? -3.343 -8.724 -8.368 1.00 70.12 111 ILE A O 1
ATOM 864 N N . GLY A 1 112 ? -2.458 -7.642 -10.126 1.00 70.81 112 GLY A N 1
ATOM 865 C CA . GLY A 1 112 ? -3.545 -6.669 -10.258 1.00 70.81 112 GLY A CA 1
ATOM 866 C C . GLY A 1 112 ? -4.873 -7.330 -10.640 1.00 70.81 112 GLY A C 1
ATOM 867 O O . GLY A 1 112 ? -5.901 -7.069 -10.013 1.00 70.81 112 GLY A O 1
ATOM 868 N N . LEU A 1 113 ? -4.845 -8.252 -11.608 1.00 71.62 113 LEU A N 1
ATOM 869 C CA . LEU A 1 113 ? -6.011 -9.024 -12.051 1.00 71.62 113 LEU A CA 1
ATOM 870 C C . LEU A 1 113 ? -6.564 -9.929 -10.946 1.00 71.62 113 LEU A C 1
ATOM 872 O O . LEU A 1 113 ? -7.775 -9.957 -10.741 1.00 71.62 113 LEU A O 1
ATOM 876 N N . ALA A 1 114 ? -5.701 -10.615 -10.195 1.00 70.12 114 ALA A N 1
ATOM 877 C CA . ALA A 1 114 ? -6.110 -11.466 -9.080 1.00 70.12 114 ALA A CA 1
ATOM 878 C C . ALA A 1 114 ? -6.860 -10.669 -7.998 1.00 70.12 114 ALA A C 1
ATOM 880 O O . ALA A 1 114 ? -7.916 -11.098 -7.530 1.00 70.12 114 ALA A O 1
ATOM 881 N N . ASN A 1 115 ? -6.370 -9.472 -7.652 1.00 65.69 115 ASN A N 1
ATOM 882 C CA . ASN A 1 115 ? -7.050 -8.585 -6.704 1.00 65.69 115 ASN A CA 1
ATOM 883 C C . ASN A 1 115 ? -8.387 -8.058 -7.246 1.00 65.69 115 ASN A C 1
ATOM 885 O O . ASN A 1 115 ? -9.361 -7.956 -6.496 1.00 65.69 115 ASN A O 1
ATOM 889 N N . LEU A 1 116 ? -8.460 -7.756 -8.545 1.00 69.81 116 LEU A N 1
ATOM 890 C CA . LEU A 1 116 ? -9.693 -7.293 -9.178 1.00 69.81 116 LEU A CA 1
ATOM 891 C C . LEU A 1 116 ? -10.756 -8.404 -9.215 1.00 69.81 116 LEU A C 1
ATOM 893 O O . LEU A 1 116 ? -11.908 -8.166 -8.856 1.00 69.81 116 LEU A O 1
ATOM 897 N N . ILE A 1 117 ? -10.359 -9.631 -9.563 1.00 74.62 117 ILE A N 1
ATOM 898 C CA . ILE A 1 117 ? -11.230 -10.814 -9.561 1.00 74.62 117 ILE A CA 1
ATOM 899 C C . ILE A 1 117 ? -11.737 -11.108 -8.144 1.00 74.62 117 ILE A C 1
ATOM 901 O O . ILE A 1 117 ? -12.936 -11.311 -7.953 1.00 74.62 117 ILE A O 1
ATOM 905 N N . TYR A 1 118 ? -10.858 -11.064 -7.138 1.00 68.88 118 TYR A N 1
ATOM 906 C CA . TYR A 1 118 ? -11.248 -11.248 -5.739 1.00 68.88 118 TYR A CA 1
ATOM 907 C C . TYR A 1 118 ? -12.291 -10.212 -5.298 1.00 68.88 118 TYR A C 1
ATOM 909 O O . TYR A 1 118 ? -13.281 -10.554 -4.648 1.00 68.88 118 TYR A O 1
ATOM 917 N N . TYR A 1 119 ? -12.128 -8.946 -5.693 1.00 66.88 119 TYR A N 1
ATOM 918 C CA . TYR A 1 119 ? -13.122 -7.919 -5.397 1.00 66.88 119 TYR A CA 1
ATOM 919 C C . TYR A 1 119 ? -14.469 -8.185 -6.080 1.00 66.88 119 TYR A C 1
ATOM 921 O O . TYR A 1 119 ? -15.513 -8.057 -5.440 1.00 66.88 119 TYR A O 1
ATOM 929 N N . PHE A 1 120 ? -14.468 -8.560 -7.360 1.00 71.38 120 PHE A N 1
ATOM 930 C CA . PHE A 1 120 ? -15.714 -8.844 -8.073 1.00 71.38 120 PHE A CA 1
ATOM 931 C C . PHE A 1 120 ? -16.465 -10.044 -7.478 1.00 71.38 120 PHE A C 1
ATOM 933 O O . PHE A 1 1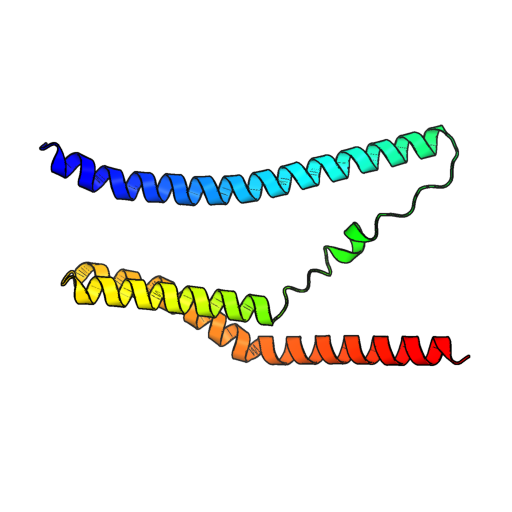20 ? -17.693 -10.010 -7.406 1.00 71.38 120 PHE A O 1
ATOM 940 N N . LEU A 1 121 ? -15.746 -11.068 -7.007 1.00 70.06 121 LEU A N 1
ATOM 941 C CA . LEU A 1 121 ? -16.335 -12.279 -6.422 1.00 70.06 121 LEU A CA 1
ATOM 942 C C . LEU A 1 121 ? -16.772 -12.103 -4.959 1.00 70.06 121 LEU A C 1
ATOM 944 O O . LEU A 1 121 ? -17.836 -12.586 -4.573 1.00 70.06 121 LEU A O 1
ATOM 948 N N . VAL A 1 122 ? -15.964 -11.426 -4.141 1.00 65.56 122 VAL A N 1
ATOM 949 C CA . VAL A 1 122 ? -16.140 -11.366 -2.676 1.00 65.56 122 VAL A CA 1
ATOM 950 C C . VAL A 1 122 ? -16.471 -9.951 -2.198 1.00 65.56 122 VAL A C 1
ATOM 952 O O . VAL A 1 122 ? -17.340 -9.754 -1.346 1.00 65.56 122 VAL A O 1
ATOM 955 N N . GLY A 1 123 ? -15.835 -8.942 -2.791 1.00 58.09 123 GLY A N 1
ATOM 956 C CA . GLY A 1 123 ? -15.920 -7.544 -2.362 1.00 58.09 123 GLY A CA 1
ATOM 957 C C . GLY A 1 123 ? -17.315 -6.927 -2.470 1.00 58.09 123 GLY A C 1
ATOM 958 O O . GLY A 1 123 ? -17.677 -6.111 -1.623 1.00 58.09 123 GLY A O 1
ATOM 959 N N . LYS A 1 124 ? -18.129 -7.340 -3.453 1.00 62.44 124 LYS A N 1
ATOM 960 C CA . LYS A 1 124 ? -19.507 -6.841 -3.600 1.00 62.44 124 LYS A CA 1
ATOM 961 C C . LYS A 1 124 ? -20.425 -7.331 -2.469 1.00 62.44 124 LYS A C 1
ATOM 963 O O . LYS A 1 124 ? -21.202 -6.540 -1.946 1.00 62.44 124 LYS A O 1
ATOM 968 N N . LYS A 1 125 ? -20.270 -8.589 -2.032 1.00 65.19 125 LYS A N 1
ATOM 969 C CA . LYS A 1 125 ? -21.029 -9.155 -0.901 1.00 65.19 125 LYS A CA 1
ATOM 970 C C . LYS A 1 125 ? -20.580 -8.578 0.443 1.00 65.19 125 LYS A C 1
ATOM 972 O O . LYS A 1 125 ? -21.421 -8.241 1.268 1.00 65.19 125 LYS A O 1
ATOM 977 N N . GLU A 1 126 ? -19.272 -8.411 0.658 1.00 67.81 126 GLU A N 1
ATOM 978 C CA . GLU A 1 126 ? -18.756 -7.787 1.889 1.00 67.81 126 GLU A CA 1
ATOM 979 C C . GLU A 1 126 ? -19.201 -6.323 2.026 1.00 67.81 126 GLU A C 1
ATOM 981 O O . GLU A 1 126 ? -19.564 -5.893 3.120 1.00 67.81 126 GLU A O 1
ATOM 986 N N . ALA A 1 127 ? -19.218 -5.555 0.930 1.00 66.25 127 ALA A N 1
ATOM 987 C CA . ALA A 1 127 ? -19.670 -4.164 0.948 1.00 66.25 127 ALA A CA 1
ATOM 988 C C . ALA A 1 127 ? -21.152 -4.033 1.329 1.00 66.25 127 ALA A C 1
ATOM 990 O O . ALA A 1 127 ? -21.500 -3.181 2.145 1.00 66.25 127 ALA A O 1
ATOM 991 N N . GLU A 1 128 ? -21.999 -4.907 0.785 1.00 72.06 128 GLU A N 1
ATOM 992 C CA . GLU A 1 128 ? -23.439 -4.910 1.042 1.00 72.06 128 GLU A CA 1
ATOM 993 C C . GLU A 1 128 ? -23.763 -5.325 2.489 1.00 72.06 128 GLU A C 1
ATOM 995 O O . GLU A 1 128 ? -24.595 -4.698 3.144 1.00 72.06 128 GLU A O 1
ATOM 1000 N N . MET A 1 129 ? -23.039 -6.304 3.049 1.00 70.12 129 MET A N 1
ATOM 1001 C CA . MET A 1 129 ? -23.197 -6.687 4.460 1.00 70.12 129 MET A CA 1
ATOM 1002 C C . MET A 1 129 ? -22.791 -5.567 5.426 1.00 70.12 129 MET A C 1
ATOM 1004 O O . MET A 1 129 ? -23.479 -5.337 6.419 1.00 70.12 129 MET A O 1
ATOM 1008 N N . ILE A 1 130 ? -21.709 -4.839 5.134 1.00 73.50 130 ILE A N 1
ATOM 1009 C CA . ILE A 1 130 ? -21.253 -3.721 5.975 1.00 73.50 130 ILE A CA 1
ATOM 1010 C C . ILE A 1 130 ? -22.258 -2.563 5.939 1.00 73.50 130 ILE A C 1
ATOM 1012 O O . ILE A 1 130 ? -22.517 -1.941 6.971 1.00 73.50 130 ILE A O 1
ATOM 1016 N N . GLU A 1 131 ? -22.829 -2.270 4.770 1.00 75.19 131 GLU A N 1
ATOM 1017 C CA . GLU A 1 131 ? -23.835 -1.217 4.627 1.00 75.19 131 GLU A CA 1
ATOM 1018 C C . GLU A 1 131 ? -25.138 -1.581 5.350 1.00 75.19 131 GLU A C 1
ATOM 1020 O O . GLU A 1 131 ? -25.705 -0.742 6.051 1.00 75.19 131 GLU A O 1
ATOM 1025 N N . ASN A 1 132 ? -25.565 -2.844 5.267 1.00 78.56 132 ASN A N 1
ATOM 1026 C CA . ASN A 1 132 ? -26.737 -3.343 5.984 1.00 78.56 132 ASN A CA 1
ATOM 1027 C C . ASN A 1 132 ? -26.542 -3.319 7.506 1.00 78.56 132 ASN A C 1
ATOM 1029 O O . ASN A 1 132 ? -27.446 -2.904 8.230 1.00 78.56 132 ASN A O 1
ATOM 1033 N N . GLU A 1 133 ? -25.358 -3.687 8.000 1.00 80.31 133 GLU A N 1
ATOM 1034 C CA . GLU A 1 133 ? -25.040 -3.614 9.428 1.00 80.31 133 GLU A CA 1
ATOM 1035 C C . GLU A 1 133 ? -25.004 -2.159 9.928 1.00 80.31 133 GLU A C 1
ATOM 1037 O O . GLU A 1 133 ? -25.537 -1.859 10.996 1.00 80.31 133 GLU A O 1
ATOM 1042 N N . MET A 1 134 ? -24.442 -1.225 9.148 1.00 74.50 134 MET A N 1
ATOM 1043 C CA . MET A 1 134 ? -24.486 0.205 9.482 1.00 74.50 134 MET A CA 1
ATOM 1044 C C . MET A 1 134 ? -25.914 0.749 9.489 1.00 74.50 134 MET A C 1
ATOM 1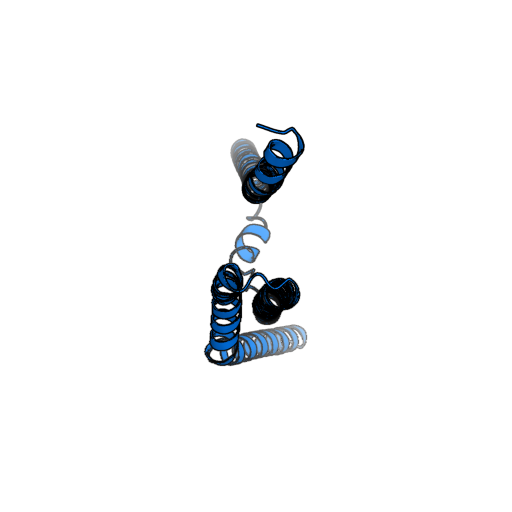046 O O . MET A 1 134 ? -26.284 1.452 10.427 1.00 74.50 134 MET A O 1
ATOM 1050 N N . ARG A 1 135 ? -26.728 0.409 8.483 1.00 78.44 135 ARG A N 1
ATOM 1051 C CA . ARG A 1 135 ? -28.138 0.813 8.427 1.00 78.44 135 ARG A CA 1
ATOM 1052 C C . ARG A 1 135 ? -28.901 0.289 9.640 1.00 78.44 135 ARG A C 1
ATOM 1054 O O . ARG A 1 135 ? -29.576 1.083 10.278 1.00 78.44 135 ARG A O 1
ATOM 1061 N N . ALA A 1 136 ? -28.717 -0.981 10.007 1.00 80.56 136 ALA A N 1
ATOM 1062 C CA . ALA A 1 136 ? -29.342 -1.586 11.184 1.00 80.56 136 ALA A CA 1
ATOM 1063 C C . ALA A 1 136 ? -28.941 -0.893 12.499 1.00 80.56 136 ALA A C 1
ATOM 1065 O O . ALA A 1 136 ? -29.793 -0.640 13.350 1.00 80.56 136 ALA A O 1
ATOM 1066 N N . ARG A 1 137 ? -27.661 -0.521 12.654 1.00 77.94 137 ARG A N 1
ATOM 1067 C CA . ARG A 1 137 ? -27.186 0.253 13.816 1.00 77.94 137 ARG A CA 1
ATOM 1068 C C . ARG A 1 137 ? -27.797 1.654 13.867 1.00 77.94 137 ARG A C 1
ATOM 1070 O O . ARG A 1 137 ? -28.123 2.136 14.949 1.00 77.94 137 ARG A O 1
ATOM 1077 N N . LEU A 1 138 ? -27.957 2.312 12.718 1.00 80.50 138 LEU A N 1
ATOM 1078 C CA . LEU A 1 138 ? -28.564 3.642 12.634 1.00 80.50 138 LEU A CA 1
ATOM 1079 C C . LEU A 1 138 ? -30.049 3.609 13.010 1.00 80.50 138 LEU A C 1
ATOM 1081 O O . LEU A 1 138 ? -30.477 4.447 13.802 1.00 80.50 138 LEU A O 1
ATOM 1085 N N . THR A 1 139 ? -30.812 2.624 12.524 1.00 81.69 139 THR A N 1
ATOM 1086 C CA . THR A 1 139 ? -32.215 2.445 12.930 1.00 81.69 139 THR A CA 1
ATOM 1087 C C . THR A 1 139 ? -32.335 2.108 14.410 1.00 81.69 139 THR A C 1
ATOM 1089 O O . THR A 1 139 ? -33.142 2.724 15.097 1.00 81.69 139 THR A O 1
ATOM 1092 N N . GLN A 1 140 ? -31.498 1.207 14.936 1.00 79.62 140 GLN A N 1
ATOM 1093 C CA . GLN A 1 140 ? -31.514 0.853 16.359 1.00 79.62 140 GLN A CA 1
ATOM 1094 C C . GLN A 1 140 ? -31.231 2.068 17.257 1.00 79.62 140 GLN A C 1
ATOM 1096 O O . GLN A 1 140 ? -31.908 2.275 18.263 1.00 79.62 140 GLN A O 1
ATOM 1101 N N . ASN A 1 141 ? -30.264 2.905 16.879 1.00 77.44 141 ASN A N 1
ATOM 1102 C CA . ASN A 1 141 ? -29.910 4.103 17.639 1.00 77.44 141 ASN A CA 1
ATOM 1103 C C . ASN A 1 141 ? -30.993 5.200 17.553 1.00 77.44 141 ASN A C 1
ATOM 1105 O O . ASN A 1 141 ? -31.185 5.955 18.502 1.00 77.44 141 ASN A O 1
ATOM 1109 N N . GLN A 1 142 ? -31.733 5.281 16.442 1.00 77.75 142 GLN A N 1
ATOM 1110 C CA . GLN A 1 142 ? -32.890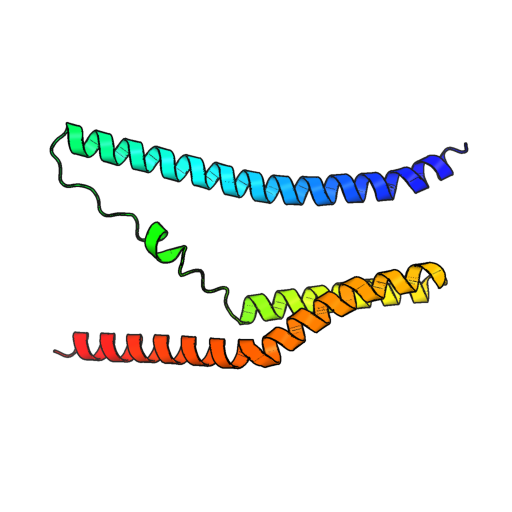 6.177 16.316 1.00 77.75 142 GLN A CA 1
ATOM 1111 C C . GLN A 1 142 ? -34.077 5.714 17.169 1.00 77.75 142 GLN A C 1
ATOM 1113 O O . GLN A 1 142 ? -34.685 6.531 17.859 1.00 77.75 142 GLN A O 1
ATOM 1118 N N . THR A 1 143 ? -34.370 4.411 17.192 1.00 76.38 143 THR A N 1
ATOM 1119 C CA . THR A 1 143 ? -35.408 3.846 18.065 1.00 76.38 143 THR A CA 1
ATOM 1120 C C . THR A 1 143 ? -35.083 4.101 19.536 1.00 76.38 143 THR A C 1
ATOM 1122 O O . THR A 1 143 ? -35.940 4.571 20.272 1.00 76.38 143 THR A O 1
ATOM 1125 N N . ASN A 1 144 ? -33.827 3.920 19.952 1.00 72.19 144 ASN A N 1
ATOM 1126 C CA . ASN A 1 144 ? -33.417 4.120 21.345 1.00 72.19 144 ASN A CA 1
ATOM 1127 C C . ASN A 1 144 ? -33.398 5.596 21.801 1.00 72.19 144 ASN A C 1
ATOM 1129 O O . ASN A 1 144 ? -33.277 5.863 22.988 1.00 72.19 144 ASN A O 1
ATOM 1133 N N . ARG A 1 145 ? -33.480 6.558 20.870 1.00 66.25 145 ARG A N 1
ATOM 1134 C CA . ARG A 1 145 ? -33.565 8.004 21.161 1.00 66.25 145 ARG A CA 1
ATOM 1135 C C . ARG A 1 145 ? -34.995 8.553 21.181 1.00 66.25 145 ARG A C 1
ATOM 1137 O O . ARG A 1 145 ? -35.172 9.724 21.500 1.00 66.25 145 ARG A O 1
ATOM 1144 N N . SER A 1 146 ? -35.982 7.758 20.767 1.00 65.56 146 SER A N 1
ATOM 1145 C CA . SER A 1 146 ? -37.398 8.163 20.685 1.00 65.56 146 SER A CA 1
ATOM 1146 C C . SER A 1 146 ? -38.273 7.576 21.799 1.00 65.56 146 SER A C 1
ATOM 1148 O O . SER A 1 146 ? -39.474 7.839 21.823 1.00 65.56 146 SER A O 1
ATOM 1150 N N . VAL A 1 147 ? -37.661 6.820 22.715 1.00 58.78 147 VAL A N 1
ATOM 1151 C CA . VAL A 1 147 ? -38.229 6.311 23.973 1.00 58.78 147 VAL A CA 1
ATOM 1152 C C . VAL A 1 147 ? -37.624 7.108 25.120 1.00 58.78 147 VAL A C 1
ATOM 1154 O O . VAL A 1 147 ? -38.379 7.437 26.058 1.00 58.78 147 VAL A O 1
#

Secondary structure (DSSP, 8-state):
--HHHHHHHHHHHHHHHHHHHHHHHHHHHHHHHHHHHHHHHHHHHHHHHHTTPPPPPPPTHHHHHTT----HHHHHHHHHHHHHHHHHHHHHHHHTT-TTTGGGGHHHHHHHHHHHHHIIIIIHHHHHHHHHHHHHHHHHHHHTT--

pLDDT: mean 70.64, std 10.13, range [45.59, 90.31]

Radius of gyration: 24.85 Å; chains: 1; bounding box: 73×20×73 Å